Protein AF-A0A356DZC2-F1 (afdb_monomer_lite)

Radius of gyration: 19.06 Å; chains: 1; bounding box: 43×25×68 Å

Sequence (151 aa):
MKSSKRSLLALKLLCDTLAILLSWLLAGYLRFYVIPGGVRASFTLFLQISVLVVAYTLFFISRNGLYVEDLEHSWRKETNKLIFSAFEGFLLLVITLYFGFSAKVSRLAIGLHFILIIIFLVTERTFISAYIRSCCRKGKYNRKILLVGYG

pLDDT: mean 73.13, std 11.23, range [41.78, 86.75]

Structure (mmCIF, N/CA/C/O backbone):
data_AF-A0A356DZC2-F1
#
_entry.id   AF-A0A356DZC2-F1
#
loop_
_atom_site.group_PDB
_atom_site.id
_atom_site.type_symbol
_atom_site.label_atom_id
_atom_site.label_alt_id
_atom_site.label_comp_id
_atom_site.label_asym_id
_atom_site.label_entity_id
_atom_site.label_seq_id
_atom_site.pdbx_PDB_ins_code
_atom_site.Cartn_x
_atom_site.Cartn_y
_atom_site.Cartn_z
_atom_site.occupancy
_atom_site.B_iso_or_equiv
_atom_site.auth_seq_id
_atom_site.auth_comp_id
_atom_site.auth_asym_id
_atom_site.auth_atom_id
_atom_site.pdbx_PDB_model_num
ATOM 1 N N . MET A 1 1 ? -19.065 -12.585 20.234 1.00 45.44 1 MET A N 1
ATOM 2 C CA . MET A 1 1 ? -18.004 -11.545 20.200 1.00 45.44 1 MET A CA 1
ATOM 3 C C . MET A 1 1 ? -16.757 -11.904 19.364 1.00 45.44 1 MET A C 1
ATOM 5 O O . MET A 1 1 ? -16.099 -10.981 18.913 1.00 45.44 1 MET A O 1
ATOM 9 N N . LYS A 1 2 ? -16.428 -13.189 19.098 1.00 41.78 2 LYS A N 1
ATOM 10 C CA . LYS A 1 2 ? -15.278 -13.606 18.244 1.00 41.78 2 LYS A CA 1
ATOM 11 C C . LYS A 1 2 ? -15.455 -13.339 16.732 1.00 41.78 2 LYS A C 1
ATOM 13 O O . LYS A 1 2 ? -14.478 -13.016 16.069 1.00 41.78 2 LYS A O 1
ATOM 18 N N . SER A 1 3 ? -16.679 -13.451 16.201 1.00 52.19 3 SER A N 1
ATOM 19 C CA . SER A 1 3 ? -16.960 -13.272 14.759 1.00 52.19 3 SER A CA 1
ATOM 20 C C . SER A 1 3 ? -16.760 -11.821 14.287 1.00 52.19 3 SER A C 1
ATOM 22 O O . SER A 1 3 ? -16.036 -11.588 13.326 1.00 52.19 3 SER A O 1
ATOM 24 N N . SER A 1 4 ? -17.273 -10.844 15.048 1.00 61.09 4 SER A N 1
ATOM 25 C CA . SER A 1 4 ? -17.163 -9.408 14.723 1.00 61.09 4 SER A CA 1
ATOM 26 C C . SER A 1 4 ? -15.708 -8.915 14.599 1.00 61.09 4 SER A C 1
ATOM 28 O O . SER A 1 4 ? -15.378 -8.099 13.741 1.00 61.09 4 SER A O 1
ATOM 30 N N . LYS A 1 5 ? -14.804 -9.478 15.412 1.00 65.12 5 LYS A N 1
ATOM 31 C CA . LYS A 1 5 ? -13.365 -9.179 15.355 1.00 65.12 5 LYS A CA 1
ATOM 32 C C . LYS A 1 5 ? -12.717 -9.711 14.081 1.00 65.12 5 LYS A C 1
ATOM 34 O O . LYS A 1 5 ? -11.990 -9.002 13.402 1.00 65.12 5 LYS A O 1
ATOM 39 N N . ARG A 1 6 ? -13.029 -10.956 13.705 1.00 67.12 6 ARG A N 1
ATOM 40 C CA . ARG A 1 6 ? -12.503 -11.558 12.470 1.00 67.12 6 ARG A CA 1
ATOM 41 C C . ARG A 1 6 ? -12.975 -10.808 11.227 1.00 67.12 6 ARG A C 1
ATOM 43 O O . ARG A 1 6 ? -12.174 -10.612 10.322 1.00 67.12 6 ARG A O 1
ATOM 50 N N . SER A 1 7 ? -14.224 -10.338 11.202 1.00 70.69 7 SER A N 1
ATOM 51 C CA . SER A 1 7 ? -14.726 -9.526 10.087 1.00 70.69 7 SER A CA 1
ATOM 52 C C . SER A 1 7 ? -14.037 -8.164 9.980 1.00 70.69 7 SER A C 1
ATOM 54 O O . SER A 1 7 ? -13.763 -7.722 8.871 1.00 70.69 7 SER A O 1
ATOM 56 N N . LEU A 1 8 ? -13.709 -7.511 11.102 1.00 70.56 8 LEU A N 1
ATOM 57 C CA . LEU A 1 8 ? -12.960 -6.248 11.085 1.00 70.56 8 LEU A CA 1
ATOM 58 C C . LEU A 1 8 ? -11.518 -6.442 10.614 1.00 70.56 8 LEU A C 1
ATOM 60 O O . LEU A 1 8 ? -11.012 -5.625 9.849 1.00 70.56 8 LEU A O 1
ATOM 64 N N . LEU A 1 9 ? -10.869 -7.526 11.041 1.00 74.88 9 LEU A N 1
ATOM 65 C CA . LEU A 1 9 ? -9.527 -7.878 10.579 1.00 74.88 9 LEU A CA 1
ATOM 66 C C . LEU A 1 9 ? -9.508 -8.196 9.085 1.00 74.88 9 LEU A C 1
ATOM 68 O O . LEU A 1 9 ? -8.647 -7.689 8.374 1.00 74.88 9 LEU A O 1
ATOM 72 N N . ALA A 1 10 ? -10.480 -8.972 8.603 1.00 75.50 10 ALA A N 1
ATOM 73 C CA . ALA A 1 10 ? -10.623 -9.262 7.181 1.00 75.50 10 ALA A CA 1
ATOM 74 C C . ALA A 1 10 ? -10.877 -7.985 6.368 1.00 75.50 10 ALA A C 1
ATOM 76 O O . ALA A 1 10 ? -10.271 -7.811 5.318 1.00 75.50 10 ALA A O 1
ATOM 77 N N . LEU A 1 11 ? -11.713 -7.068 6.870 1.00 77.25 11 LEU A N 1
ATOM 78 C CA . LEU A 1 11 ? -11.956 -5.779 6.220 1.00 77.25 11 LEU A CA 1
ATOM 79 C C . LEU A 1 11 ? -10.678 -4.936 6.140 1.00 77.25 11 LEU A C 1
ATOM 81 O O . LEU A 1 11 ? -10.382 -4.409 5.076 1.00 77.25 11 LEU A O 1
ATOM 85 N N . LYS A 1 12 ? -9.914 -4.836 7.237 1.00 79.56 12 LYS A N 1
ATOM 86 C CA . LYS A 1 12 ? -8.624 -4.128 7.254 1.00 79.56 12 LYS A CA 1
ATOM 87 C C . LYS A 1 12 ? -7.658 -4.726 6.240 1.00 79.56 12 LYS A C 1
ATOM 89 O O . LYS A 1 12 ? -7.118 -4.001 5.427 1.00 79.56 12 LYS A O 1
ATOM 94 N N . LEU A 1 13 ? -7.501 -6.048 6.250 1.00 81.62 13 LEU A N 1
ATOM 95 C CA . LEU A 1 13 ? -6.609 -6.739 5.327 1.00 81.62 13 LEU A CA 1
ATOM 96 C C . LEU A 1 13 ? -7.022 -6.521 3.864 1.00 81.62 13 LEU A C 1
ATOM 98 O O . LEU A 1 13 ? -6.172 -6.241 3.028 1.00 81.62 13 LEU A O 1
ATOM 102 N N . LEU A 1 14 ? -8.319 -6.613 3.552 1.00 82.19 14 LEU A N 1
ATOM 103 C CA . LEU A 1 14 ? -8.831 -6.364 2.204 1.00 82.19 14 LEU A CA 1
ATOM 104 C C . LEU A 1 14 ? -8.587 -4.920 1.763 1.00 82.19 14 LEU A C 1
ATOM 106 O O . LEU A 1 14 ? -8.095 -4.702 0.658 1.00 82.19 14 LEU A O 1
ATOM 110 N N . CYS A 1 15 ? -8.887 -3.941 2.613 1.00 82.50 15 CYS A N 1
ATOM 111 C CA . CYS A 1 15 ? -8.640 -2.544 2.285 1.00 82.50 15 CYS A CA 1
ATOM 112 C C . CYS A 1 15 ? -7.133 -2.265 2.120 1.00 82.50 15 CYS A C 1
ATOM 114 O O . CYS A 1 15 ? -6.767 -1.707 1.086 1.00 82.50 15 CYS A O 1
ATOM 116 N N . ASP A 1 16 ? -6.275 -2.786 3.010 1.00 83.50 16 ASP A N 1
ATOM 117 C CA . ASP A 1 16 ? -4.816 -2.656 2.907 1.00 83.50 16 ASP A CA 1
ATOM 118 C C . ASP A 1 16 ? -4.332 -3.248 1.565 1.00 83.50 16 ASP A C 1
ATOM 120 O O . ASP A 1 16 ? -3.580 -2.611 0.825 1.00 83.50 16 ASP A O 1
ATOM 124 N N . THR A 1 17 ? -4.802 -4.452 1.190 1.00 83.44 17 THR A N 1
ATOM 125 C CA . THR A 1 17 ? -4.430 -5.090 -0.091 1.00 83.44 17 THR A CA 1
ATOM 126 C C . THR A 1 17 ? -4.825 -4.241 -1.298 1.00 83.44 17 THR A C 1
ATOM 128 O O . THR A 1 17 ? -4.037 -4.093 -2.236 1.00 83.44 17 THR A O 1
ATOM 131 N N . LEU A 1 18 ? -6.027 -3.659 -1.273 1.00 85.56 18 LEU A N 1
ATOM 132 C CA . LEU A 1 18 ? -6.538 -2.815 -2.346 1.00 85.56 18 LEU A CA 1
ATOM 133 C C . LEU A 1 18 ? -5.752 -1.508 -2.433 1.00 85.56 18 LEU A C 1
ATOM 135 O O . LEU A 1 18 ? -5.396 -1.099 -3.534 1.00 85.56 18 LEU A O 1
ATOM 139 N N . ALA A 1 19 ? -5.432 -0.885 -1.299 1.00 84.44 19 ALA A N 1
ATOM 140 C CA . ALA A 1 19 ? -4.619 0.324 -1.231 1.00 84.44 19 ALA A CA 1
ATOM 141 C C . ALA A 1 19 ? -3.215 0.102 -1.810 1.00 84.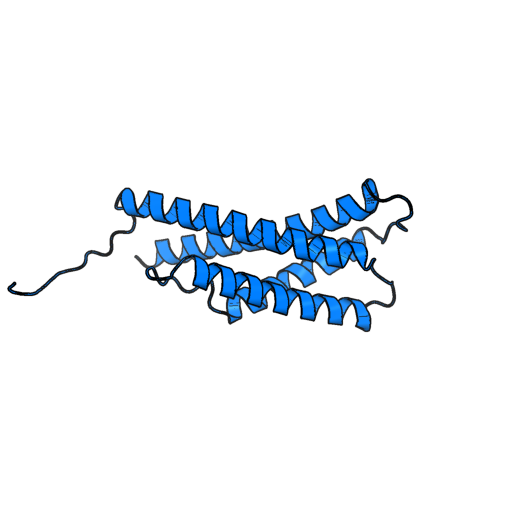44 19 ALA A C 1
ATOM 143 O O . ALA A 1 19 ? -2.732 0.917 -2.601 1.00 84.44 19 ALA A O 1
ATOM 144 N N . ILE A 1 20 ? -2.578 -1.026 -1.478 1.00 84.69 20 ILE A N 1
ATOM 145 C CA . ILE A 1 20 ? -1.262 -1.394 -2.012 1.00 84.69 20 ILE A CA 1
ATOM 146 C C . ILE A 1 20 ? -1.330 -1.613 -3.531 1.00 84.69 20 ILE A C 1
ATOM 148 O O . ILE A 1 20 ? -0.517 -1.052 -4.272 1.00 84.69 20 ILE A O 1
ATOM 152 N N . LEU A 1 21 ? -2.310 -2.394 -4.003 1.00 84.38 21 LEU A N 1
ATOM 153 C CA . LEU A 1 21 ? -2.500 -2.666 -5.430 1.00 84.38 21 LEU A CA 1
ATOM 154 C C . LEU A 1 21 ? -2.781 -1.387 -6.219 1.00 84.38 21 LEU A C 1
ATOM 156 O O . LEU A 1 21 ? -2.147 -1.153 -7.247 1.00 84.38 21 LEU A O 1
ATOM 160 N N . LEU A 1 22 ? -3.692 -0.545 -5.726 1.00 84.00 22 LEU A N 1
ATOM 161 C CA . LEU A 1 22 ? -4.025 0.737 -6.342 1.00 84.00 22 LEU A CA 1
ATOM 162 C C . LEU A 1 22 ? -2.804 1.648 -6.392 1.00 84.00 22 LEU A C 1
ATOM 164 O O . LEU A 1 22 ? -2.519 2.201 -7.448 1.00 84.00 22 LEU A O 1
ATOM 168 N N . SER A 1 23 ? -2.041 1.756 -5.303 1.00 84.12 23 SER A N 1
ATOM 169 C CA . SER A 1 23 ? -0.809 2.548 -5.275 1.00 84.12 23 SER A CA 1
ATOM 170 C C . SER A 1 23 ? 0.196 2.089 -6.337 1.00 84.12 23 SER A C 1
ATOM 172 O O . SER A 1 23 ? 0.753 2.914 -7.064 1.00 84.12 23 SER A O 1
ATOM 174 N N . TRP A 1 24 ? 0.420 0.777 -6.464 1.00 82.62 24 TRP A N 1
ATOM 175 C CA . TRP A 1 24 ? 1.334 0.227 -7.466 1.00 82.62 24 TRP A CA 1
ATOM 176 C C . TRP A 1 24 ? 0.830 0.484 -8.889 1.00 82.62 24 TRP A C 1
ATOM 178 O O . TRP A 1 24 ? 1.548 1.065 -9.702 1.00 82.62 24 TRP A O 1
ATOM 188 N N . LEU A 1 25 ? -0.425 0.134 -9.186 1.00 81.69 25 LEU A N 1
ATOM 189 C CA . LEU A 1 25 ? -1.033 0.342 -10.504 1.00 81.69 25 LEU A CA 1
ATOM 190 C C . LEU A 1 25 ? -1.031 1.815 -10.919 1.00 81.69 25 LEU A C 1
ATOM 192 O O . LEU A 1 25 ? -0.709 2.132 -12.064 1.00 81.69 25 LEU A O 1
ATOM 196 N N . LEU A 1 26 ? -1.322 2.717 -9.985 1.00 81.94 26 LEU A N 1
ATOM 197 C CA . LEU A 1 26 ? -1.378 4.153 -10.229 1.00 81.94 26 LEU A CA 1
ATOM 198 C C . LEU A 1 26 ? 0.026 4.744 -10.429 1.00 81.94 26 LEU A C 1
ATOM 200 O O . LEU A 1 26 ? 0.209 5.574 -11.318 1.00 81.94 26 LEU A O 1
ATOM 204 N N . ALA A 1 27 ? 1.043 4.253 -9.709 1.00 81.19 27 ALA A N 1
ATOM 205 C CA . ALA A 1 27 ? 2.444 4.600 -9.965 1.00 81.19 27 ALA A CA 1
ATOM 206 C C . ALA A 1 27 ? 2.896 4.168 -11.372 1.00 81.19 27 ALA A C 1
ATOM 208 O O . ALA A 1 27 ? 3.567 4.928 -12.077 1.00 81.19 27 ALA A O 1
ATOM 209 N N . GLY A 1 28 ? 2.492 2.967 -11.800 1.00 74.19 28 GLY A N 1
ATOM 210 C CA . GLY A 1 28 ? 2.710 2.478 -13.160 1.00 74.19 28 GLY A CA 1
ATOM 211 C C . GLY A 1 28 ? 2.011 3.350 -14.201 1.00 74.19 28 GLY A C 1
ATOM 212 O O . GLY A 1 28 ? 2.644 3.792 -15.157 1.00 74.19 28 GLY A O 1
ATOM 213 N N . TYR A 1 29 ? 0.733 3.662 -13.989 1.00 76.25 29 TYR A N 1
ATOM 214 C CA . TYR A 1 29 ? -0.048 4.506 -14.891 1.00 76.25 29 TYR A CA 1
ATOM 215 C C . TYR A 1 29 ? 0.559 5.907 -15.049 1.00 76.25 29 TYR A C 1
ATOM 217 O O . TYR A 1 29 ? 0.792 6.344 -16.176 1.00 76.25 29 TYR A O 1
ATOM 225 N N . LEU A 1 30 ? 0.916 6.582 -13.947 1.00 74.31 30 LEU A N 1
ATOM 226 C CA . LEU A 1 30 ? 1.600 7.881 -14.001 1.00 74.31 30 LEU A CA 1
ATOM 227 C C . LEU A 1 30 ? 2.911 7.789 -14.792 1.00 74.31 30 LEU A C 1
ATOM 229 O O . LEU A 1 30 ? 3.207 8.645 -15.624 1.00 74.31 30 LEU A O 1
ATOM 233 N N . ARG A 1 31 ? 3.693 6.729 -14.581 1.00 70.50 31 ARG A N 1
ATOM 234 C CA . ARG A 1 31 ? 4.961 6.535 -15.287 1.00 70.50 31 ARG A CA 1
ATOM 235 C C . ARG A 1 31 ? 4.773 6.323 -16.791 1.00 70.50 31 ARG A C 1
ATOM 237 O O . ARG A 1 31 ? 5.542 6.889 -17.558 1.00 70.50 31 ARG A O 1
ATOM 244 N N . PHE A 1 32 ? 3.823 5.483 -17.201 1.00 67.69 32 PHE A N 1
ATOM 245 C CA . PHE A 1 32 ? 3.661 5.081 -18.603 1.00 67.69 32 PHE A CA 1
ATOM 246 C C . PHE A 1 32 ? 2.814 6.047 -19.431 1.00 67.69 32 PHE A C 1
ATOM 248 O O . PHE A 1 32 ? 2.992 6.095 -20.646 1.00 67.69 32 PHE A O 1
ATOM 255 N N . TYR A 1 33 ? 1.906 6.790 -18.796 1.00 67.06 33 TYR A N 1
ATOM 256 C CA . TYR A 1 33 ? 0.938 7.640 -19.491 1.00 67.06 33 TYR A CA 1
ATOM 257 C C . TYR A 1 33 ? 1.221 9.139 -19.339 1.00 67.06 33 TYR A C 1
ATOM 259 O O . TYR A 1 33 ? 0.881 9.909 -20.230 1.00 67.06 33 TYR A O 1
ATOM 267 N N . VAL A 1 34 ? 1.854 9.564 -18.237 1.00 65.25 34 VAL A N 1
ATOM 268 C CA . VAL A 1 34 ? 2.099 10.992 -17.951 1.00 65.25 34 VAL A CA 1
ATOM 269 C C . VAL A 1 34 ? 3.545 11.400 -18.246 1.00 65.25 34 VAL A C 1
ATOM 271 O O . VAL A 1 34 ? 3.785 12.537 -18.641 1.00 65.25 34 VAL A O 1
ATOM 274 N N . ILE A 1 35 ? 4.520 10.495 -18.092 1.00 60.44 35 ILE A N 1
ATOM 275 C CA . ILE A 1 35 ? 5.939 10.816 -18.309 1.00 60.44 35 ILE A CA 1
ATOM 276 C C . ILE A 1 35 ? 6.389 10.337 -19.704 1.00 60.44 35 ILE A C 1
ATOM 278 O O . ILE A 1 35 ? 6.515 9.127 -19.920 1.00 60.44 35 ILE A O 1
ATOM 282 N N . PRO A 1 36 ? 6.689 11.247 -20.653 1.00 48.28 36 PRO A N 1
ATOM 283 C CA . PRO A 1 36 ? 7.208 10.867 -21.964 1.00 48.28 36 PRO A CA 1
ATOM 284 C C . PRO A 1 36 ? 8.607 10.236 -21.840 1.00 48.28 36 PRO A C 1
ATOM 286 O O . PRO A 1 36 ? 9.442 10.689 -21.059 1.00 48.28 36 PRO A O 1
ATOM 289 N N . GLY A 1 37 ? 8.866 9.165 -22.601 1.00 56.62 37 GLY A N 1
ATOM 290 C CA . GLY A 1 37 ? 10.165 8.466 -22.637 1.00 56.62 37 GLY A CA 1
ATOM 291 C C . GLY A 1 37 ? 10.254 7.169 -21.818 1.00 56.62 37 GLY A C 1
ATOM 292 O O . GLY A 1 37 ? 11.328 6.578 -21.702 1.00 56.62 37 GLY A O 1
ATOM 293 N N . GLY A 1 38 ? 9.148 6.690 -21.242 1.00 52.19 38 GLY A N 1
ATOM 294 C CA . GLY A 1 38 ? 9.100 5.366 -20.622 1.00 52.19 38 GLY A CA 1
ATOM 295 C C . GLY A 1 38 ? 9.064 4.253 -21.671 1.00 52.19 38 GLY A C 1
ATOM 296 O O . GLY A 1 38 ? 8.052 4.081 -22.345 1.00 52.19 38 GLY A O 1
ATOM 297 N N . VAL A 1 39 ? 10.129 3.450 -21.777 1.00 55.94 39 VAL A N 1
ATOM 298 C CA . VAL A 1 39 ? 10.040 2.137 -22.438 1.00 55.94 39 VAL A CA 1
ATOM 299 C C . VAL A 1 39 ? 8.909 1.377 -21.752 1.00 55.94 39 VAL A C 1
ATOM 301 O O . VAL A 1 39 ? 8.948 1.218 -20.530 1.00 55.94 39 VAL A O 1
ATOM 304 N N . ARG A 1 40 ? 7.887 0.961 -22.510 1.00 55.88 40 ARG A N 1
ATOM 305 C CA . ARG A 1 40 ? 6.781 0.152 -21.984 1.00 55.88 40 ARG A CA 1
ATOM 306 C C . ARG A 1 40 ? 7.388 -1.139 -21.441 1.00 55.88 40 ARG A C 1
ATOM 308 O O . ARG A 1 40 ? 7.709 -2.040 -22.211 1.00 55.88 40 ARG A O 1
ATOM 315 N N . ALA A 1 41 ? 7.600 -1.217 -20.128 1.00 58.00 41 ALA A N 1
ATOM 316 C CA . ALA A 1 41 ? 7.883 -2.497 -19.501 1.00 58.00 41 ALA A CA 1
ATOM 317 C C . ALA A 1 41 ? 6.705 -3.416 -19.838 1.00 58.00 41 ALA A C 1
ATOM 319 O O . ALA A 1 41 ? 5.567 -2.939 -19.911 1.00 58.00 41 ALA A O 1
ATOM 320 N N . SER A 1 42 ? 6.962 -4.701 -20.093 1.00 67.88 42 SER A N 1
ATOM 321 C CA . SER A 1 42 ? 5.865 -5.607 -20.424 1.00 67.88 42 SER A CA 1
ATOM 322 C C . SER A 1 42 ? 4.840 -5.554 -19.288 1.00 67.88 42 SER A C 1
ATOM 324 O O . SER A 1 42 ? 5.186 -5.650 -18.108 1.00 67.88 42 SER A O 1
ATOM 326 N N . PHE A 1 43 ? 3.576 -5.332 -19.641 1.00 68.94 43 PHE A N 1
ATOM 327 C CA . PHE A 1 43 ? 2.482 -5.248 -18.673 1.00 68.94 43 PHE A CA 1
ATOM 328 C C . PHE A 1 43 ? 2.450 -6.488 -17.759 1.00 68.94 43 PHE A C 1
ATOM 330 O O . PHE A 1 43 ? 2.171 -6.394 -16.566 1.00 68.94 43 PHE A O 1
ATOM 337 N N . THR A 1 44 ? 2.862 -7.637 -18.301 1.00 71.75 44 THR A N 1
ATOM 338 C CA . THR A 1 44 ? 3.030 -8.905 -17.590 1.00 71.75 44 THR A CA 1
ATOM 339 C C . THR A 1 44 ? 4.057 -8.835 -16.458 1.00 71.75 44 THR A C 1
ATOM 341 O O . THR A 1 44 ? 3.764 -9.298 -15.358 1.00 71.75 44 THR A O 1
ATOM 344 N N . LEU A 1 45 ? 5.231 -8.224 -16.676 1.00 73.25 45 LEU A N 1
ATOM 345 C CA . LEU A 1 45 ? 6.226 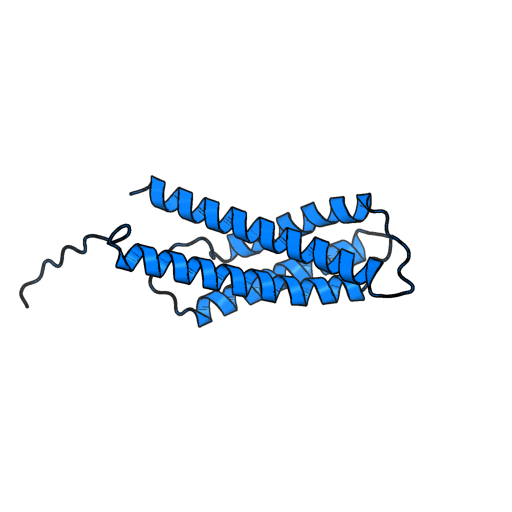-8.035 -15.609 1.00 73.25 45 LEU A CA 1
ATOM 346 C C . LEU A 1 45 ? 5.670 -7.147 -14.494 1.00 73.25 45 LEU A C 1
ATOM 348 O O . LEU A 1 45 ? 5.881 -7.415 -13.314 1.00 73.25 45 LEU A O 1
ATOM 352 N N . PHE A 1 46 ? 4.912 -6.114 -14.856 1.00 74.62 46 PHE A N 1
ATOM 353 C CA . PHE A 1 46 ? 4.317 -5.203 -13.885 1.00 74.62 46 PHE A CA 1
ATOM 354 C C . PHE A 1 46 ? 3.268 -5.889 -12.993 1.00 74.62 46 PHE A C 1
ATOM 356 O O . PHE A 1 46 ? 3.233 -5.655 -11.782 1.00 74.62 46 PHE A O 1
ATOM 363 N N . LEU A 1 47 ? 2.460 -6.776 -13.581 1.00 77.81 47 LEU A N 1
ATOM 364 C CA . LEU A 1 47 ? 1.505 -7.626 -12.868 1.00 77.81 47 LEU A CA 1
ATOM 365 C C . LEU A 1 47 ? 2.201 -8.633 -11.949 1.00 77.81 47 LEU A C 1
ATOM 367 O O . LEU A 1 47 ? 1.804 -8.764 -10.793 1.00 77.81 47 LEU A O 1
ATOM 371 N N . GLN A 1 48 ? 3.264 -9.296 -12.409 1.00 81.62 48 GLN A N 1
ATOM 372 C CA . GLN A 1 48 ? 4.039 -10.218 -11.567 1.00 81.62 48 GLN A CA 1
ATOM 373 C C . GLN A 1 48 ? 4.635 -9.500 -10.350 1.00 81.62 48 GLN A C 1
ATOM 375 O O . GLN A 1 48 ? 4.540 -9.996 -9.228 1.00 81.62 48 GLN A O 1
ATOM 380 N N . ILE A 1 49 ? 5.181 -8.297 -10.552 1.00 80.25 49 ILE A N 1
ATOM 381 C CA . ILE A 1 49 ? 5.734 -7.489 -9.461 1.00 80.25 49 ILE A CA 1
ATOM 382 C C . ILE A 1 49 ? 4.633 -7.045 -8.487 1.00 80.25 49 ILE A C 1
ATOM 384 O O . ILE A 1 49 ? 4.891 -7.015 -7.288 1.00 80.25 49 ILE A O 1
ATOM 388 N N . SER A 1 50 ? 3.402 -6.776 -8.944 1.00 82.12 50 SER A N 1
ATOM 389 C CA . SER A 1 50 ? 2.302 -6.382 -8.044 1.00 82.12 50 SER A CA 1
ATOM 390 C C . SER A 1 50 ? 2.000 -7.424 -6.962 1.00 82.12 50 SER A C 1
ATOM 392 O O . SER A 1 50 ? 1.759 -7.059 -5.813 1.00 82.12 50 SER A O 1
ATOM 394 N N . VAL A 1 51 ? 2.095 -8.718 -7.294 1.00 85.31 51 VAL A N 1
ATOM 395 C CA . VAL A 1 51 ? 1.902 -9.807 -6.323 1.00 85.31 51 VAL A CA 1
ATOM 396 C C . VAL A 1 51 ? 2.992 -9.756 -5.255 1.00 85.31 51 VAL A C 1
ATOM 398 O O . VAL A 1 51 ? 2.715 -9.898 -4.064 1.00 85.31 51 VAL A O 1
ATOM 401 N N . LEU A 1 52 ? 4.227 -9.494 -5.680 1.00 84.50 52 LEU A N 1
ATOM 402 C CA . LEU A 1 52 ? 5.387 -9.387 -4.804 1.00 84.50 52 LEU A CA 1
ATOM 403 C C . LEU A 1 52 ? 5.286 -8.169 -3.873 1.00 84.50 52 LEU A C 1
ATOM 405 O O . LEU A 1 52 ? 5.552 -8.286 -2.679 1.00 84.50 52 LEU A O 1
ATOM 409 N N . VAL A 1 53 ? 4.845 -7.024 -4.413 1.00 83.31 53 VAL A N 1
ATOM 410 C CA . VAL A 1 53 ? 4.602 -5.785 -3.656 1.00 83.31 53 VAL A CA 1
ATOM 411 C C . VAL A 1 53 ? 3.631 -6.062 -2.520 1.00 83.31 53 VAL A C 1
ATOM 413 O O . VAL A 1 53 ? 3.975 -5.851 -1.361 1.00 83.31 53 VAL A O 1
ATOM 416 N N . VAL A 1 54 ? 2.455 -6.600 -2.856 1.00 84.06 54 VAL A N 1
ATOM 417 C CA . VAL A 1 54 ? 1.393 -6.907 -1.894 1.00 84.06 54 VAL A CA 1
ATOM 418 C C . VAL A 1 54 ? 1.893 -7.862 -0.819 1.00 84.06 54 VAL A C 1
ATOM 420 O O . VAL A 1 54 ? 1.714 -7.582 0.368 1.00 84.06 54 VAL A O 1
ATOM 423 N N . ALA A 1 55 ? 2.559 -8.949 -1.217 1.00 84.75 55 ALA A N 1
ATOM 424 C CA . ALA A 1 55 ? 3.076 -9.946 -0.289 1.00 84.75 55 ALA A CA 1
ATOM 425 C C . ALA A 1 55 ? 4.059 -9.339 0.723 1.00 84.75 55 ALA A C 1
ATOM 427 O O . ALA A 1 55 ? 3.913 -9.558 1.925 1.00 84.75 55 ALA A O 1
ATOM 428 N N . TYR A 1 56 ? 5.026 -8.539 0.266 1.00 84.38 56 TYR A N 1
ATOM 429 C CA . TYR A 1 56 ? 6.019 -7.927 1.150 1.00 84.38 56 TYR A CA 1
ATOM 430 C C . TYR A 1 56 ? 5.406 -6.899 2.090 1.00 84.38 56 TYR A C 1
ATOM 432 O O . TYR A 1 56 ? 5.647 -6.949 3.296 1.00 84.38 56 TYR A O 1
ATOM 440 N N . THR A 1 57 ? 4.576 -5.995 1.578 1.00 79.88 57 THR A N 1
ATOM 441 C CA . THR A 1 57 ? 3.956 -4.973 2.425 1.00 79.88 57 THR A CA 1
ATOM 442 C C . THR A 1 57 ? 3.009 -5.591 3.450 1.00 79.88 57 THR A C 1
ATOM 444 O O . THR A 1 57 ? 3.065 -5.216 4.618 1.00 79.88 57 THR A O 1
ATOM 447 N N . LEU A 1 58 ? 2.215 -6.603 3.075 1.00 82.31 58 LEU A N 1
ATOM 448 C CA . LEU A 1 58 ? 1.357 -7.313 4.029 1.00 82.31 58 LEU A CA 1
ATOM 449 C C . LEU A 1 58 ? 2.162 -8.078 5.071 1.00 82.31 58 LEU A C 1
ATOM 451 O O . LEU A 1 58 ? 1.784 -8.090 6.242 1.00 82.31 58 LEU A O 1
ATOM 455 N N . PHE A 1 59 ? 3.277 -8.692 4.671 1.00 83.81 59 PHE A N 1
ATOM 456 C CA . PHE A 1 59 ? 4.149 -9.402 5.596 1.00 83.81 59 PHE A CA 1
ATOM 457 C C . PHE A 1 59 ? 4.667 -8.473 6.703 1.00 83.81 59 PHE A C 1
ATOM 459 O O . PHE A 1 59 ? 4.542 -8.803 7.883 1.00 83.81 59 PHE A O 1
ATOM 466 N N . PHE A 1 60 ? 5.168 -7.283 6.354 1.00 82.12 60 PHE A N 1
ATOM 467 C CA . PHE A 1 60 ? 5.656 -6.319 7.347 1.00 82.12 60 PHE A CA 1
ATOM 468 C C . PHE A 1 60 ? 4.534 -5.679 8.171 1.00 82.12 60 PHE A C 1
ATOM 470 O O . PHE A 1 60 ? 4.677 -5.550 9.388 1.00 82.12 60 PHE A O 1
ATOM 477 N N . ILE A 1 61 ? 3.390 -5.349 7.561 1.00 79.62 61 ILE A N 1
ATOM 478 C CA . ILE A 1 61 ? 2.219 -4.833 8.295 1.00 79.62 61 ILE A CA 1
ATOM 479 C C . ILE A 1 61 ? 1.732 -5.869 9.320 1.00 79.62 61 ILE A C 1
ATOM 481 O O . ILE A 1 61 ? 1.455 -5.528 10.475 1.00 79.62 61 ILE A O 1
ATOM 485 N N . SER A 1 62 ? 1.683 -7.145 8.926 1.00 79.75 62 SER A N 1
ATOM 486 C CA . SER A 1 62 ? 1.307 -8.241 9.817 1.00 79.75 62 SER A CA 1
ATOM 487 C C . SER A 1 62 ? 2.323 -8.447 10.933 1.00 79.75 62 SER A C 1
ATOM 489 O O . SER A 1 62 ? 1.939 -8.597 12.093 1.00 79.75 62 SER A O 1
ATOM 491 N N . ARG A 1 63 ? 3.619 -8.423 10.607 1.00 79.25 63 ARG A N 1
ATOM 492 C CA . ARG A 1 63 ? 4.705 -8.601 11.576 1.00 79.25 63 ARG A CA 1
ATOM 493 C C . ARG A 1 63 ? 4.725 -7.503 12.637 1.00 79.25 63 ARG A C 1
ATOM 495 O O . ARG A 1 63 ? 4.920 -7.802 13.810 1.00 79.25 63 ARG A O 1
ATOM 502 N N . ASN A 1 64 ? 4.470 -6.256 12.249 1.00 77.19 64 ASN A N 1
ATOM 503 C CA . ASN A 1 64 ? 4.510 -5.109 13.159 1.00 77.19 64 ASN A CA 1
ATOM 504 C C . ASN A 1 64 ? 3.235 -4.955 14.009 1.00 77.19 64 ASN A C 1
ATOM 506 O O . ASN A 1 64 ? 3.071 -3.967 14.731 1.00 77.19 64 ASN A O 1
ATOM 510 N N . GLY A 1 65 ? 2.340 -5.950 13.969 1.00 68.12 65 GLY A N 1
ATOM 511 C CA . GLY A 1 65 ? 1.196 -6.041 14.871 1.00 68.12 65 GLY A CA 1
ATOM 512 C C . GLY A 1 65 ? 0.112 -5.003 14.593 1.00 68.12 65 GLY A C 1
ATOM 513 O O . GLY A 1 65 ? -0.696 -4.721 15.474 1.00 68.12 65 GLY A O 1
ATOM 514 N N . LEU A 1 66 ? 0.046 -4.444 13.377 1.00 69.06 66 LEU A N 1
ATOM 515 C CA . LEU A 1 66 ? -1.003 -3.486 12.999 1.00 69.06 66 LEU A CA 1
ATOM 516 C C . LEU A 1 66 ? -2.400 -4.118 12.898 1.00 69.06 66 LEU A C 1
ATOM 518 O O . LEU A 1 66 ? -3.399 -3.402 12.792 1.00 69.06 66 LEU A O 1
ATOM 522 N N . TYR A 1 67 ? -2.488 -5.444 12.966 1.00 62.78 67 TYR A N 1
ATOM 523 C CA . TYR A 1 67 ? -3.744 -6.182 13.070 1.00 62.78 67 TYR A CA 1
ATOM 524 C C . TYR A 1 67 ? -4.160 -6.472 14.522 1.00 62.78 67 TYR A C 1
ATOM 526 O O . TYR A 1 67 ? -5.179 -7.119 14.741 1.00 62.78 67 TYR A O 1
ATOM 534 N N . VAL A 1 68 ? -3.430 -5.987 15.533 1.00 63.91 68 VAL A N 1
ATOM 535 C CA . VAL A 1 68 ? -3.841 -6.134 16.938 1.00 63.91 68 VAL A CA 1
ATOM 536 C C . VAL A 1 68 ? -4.852 -5.038 17.297 1.00 63.91 68 VAL A C 1
ATOM 538 O O . VAL A 1 68 ? -4.592 -3.846 17.148 1.00 63.91 68 VAL A O 1
ATOM 541 N N . GLU A 1 69 ? -6.048 -5.447 17.731 1.00 55.59 69 GLU A N 1
ATOM 542 C CA . GLU A 1 69 ? -7.139 -4.554 18.146 1.00 55.59 69 GLU A CA 1
ATOM 543 C C . GLU A 1 69 ? -6.939 -4.036 19.581 1.00 55.59 69 GLU A C 1
ATOM 545 O O . GLU A 1 69 ? -7.692 -4.404 20.487 1.00 55.59 69 GLU A O 1
ATOM 550 N N . ASP A 1 70 ? -5.961 -3.159 19.791 1.00 53.19 70 ASP A N 1
ATOM 551 C CA . ASP A 1 70 ? -5.904 -2.357 21.014 1.00 53.19 70 ASP A CA 1
ATOM 552 C C . ASP A 1 70 ? -6.652 -1.039 20.789 1.00 53.19 70 ASP A C 1
ATOM 554 O O . ASP A 1 70 ? -6.242 -0.176 20.015 1.00 53.19 70 ASP A O 1
ATOM 558 N N . LEU A 1 71 ? -7.802 -0.898 21.455 1.00 54.25 71 LEU A N 1
ATOM 559 C CA . LEU A 1 71 ? -8.670 0.288 21.386 1.00 54.25 71 LEU A CA 1
ATOM 560 C C . LEU A 1 71 ? -8.006 1.556 21.961 1.00 54.25 71 LEU A C 1
ATOM 562 O O . LEU A 1 71 ? -8.486 2.659 21.710 1.00 54.25 71 LEU A O 1
ATOM 566 N N . GLU A 1 72 ? -6.894 1.408 22.685 1.00 51.31 72 GLU A N 1
ATOM 567 C CA . GLU A 1 72 ? -6.159 2.479 23.369 1.00 51.31 72 GLU A CA 1
ATOM 568 C C . GLU A 1 72 ? -4.831 2.815 22.678 1.00 51.31 72 GLU A C 1
ATOM 570 O O . GLU A 1 72 ? -3.765 2.909 23.294 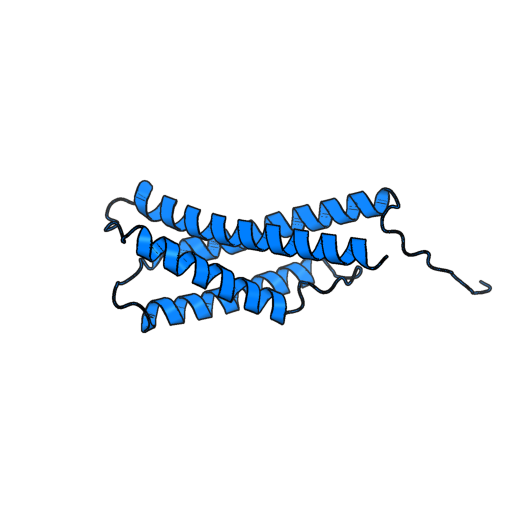1.00 51.31 72 GLU A O 1
ATOM 575 N N . HIS A 1 73 ? -4.860 2.999 21.361 1.00 56.31 73 HIS A N 1
ATOM 576 C CA . HIS A 1 73 ? -3.703 3.519 20.644 1.00 56.31 73 HIS A CA 1
ATOM 577 C C . HIS A 1 73 ? -3.907 4.963 20.196 1.00 56.31 73 HIS A C 1
ATOM 579 O O . HIS A 1 73 ? -4.887 5.334 19.551 1.00 56.31 73 HIS A O 1
ATOM 585 N N . SER A 1 74 ? -2.933 5.802 20.561 1.00 63.59 74 SER A N 1
ATOM 586 C CA . SER A 1 74 ? -2.792 7.143 20.009 1.00 63.59 74 SER A CA 1
ATOM 587 C C . SER A 1 74 ? -2.624 7.023 18.496 1.00 63.59 74 SER A C 1
ATOM 589 O O . SER A 1 74 ? -1.691 6.364 18.031 1.00 63.59 74 SER A O 1
ATOM 591 N N . TRP A 1 75 ? -3.511 7.680 17.742 1.00 65.44 75 TRP A N 1
ATOM 592 C CA . TRP A 1 75 ? -3.534 7.683 16.272 1.00 65.44 75 TRP A CA 1
ATOM 593 C C . TRP A 1 75 ? -2.143 7.942 15.673 1.00 65.44 75 TRP A C 1
ATOM 595 O O . TRP A 1 75 ? -1.727 7.288 14.726 1.00 65.44 75 TRP A O 1
ATOM 605 N N . ARG A 1 76 ? -1.355 8.818 16.309 1.00 69.12 76 ARG A N 1
ATOM 606 C CA . ARG A 1 76 ? 0.013 9.146 15.886 1.00 69.12 76 ARG A CA 1
ATOM 607 C C . ARG A 1 76 ? 0.988 7.969 16.014 1.00 69.12 76 ARG A C 1
ATOM 609 O O . ARG A 1 76 ? 1.844 7.786 15.154 1.00 69.12 76 ARG A O 1
ATOM 616 N N . LYS A 1 77 ? 0.867 7.162 17.073 1.00 75.31 77 LYS A N 1
ATOM 617 C CA . LYS A 1 77 ? 1.723 5.986 17.305 1.00 75.31 77 LYS A CA 1
ATOM 618 C C . LYS A 1 77 ? 1.409 4.876 16.304 1.00 75.31 77 LYS A C 1
ATOM 620 O O . LYS A 1 77 ? 2.322 4.198 15.844 1.00 75.31 77 LYS A O 1
ATOM 625 N N . GLU A 1 78 ? 0.136 4.722 15.950 1.00 75.75 78 GLU A N 1
ATOM 626 C CA . GLU A 1 78 ? -0.305 3.775 14.928 1.00 75.75 78 GLU A CA 1
ATOM 627 C C . GLU A 1 78 ? 0.183 4.182 13.533 1.00 75.75 78 GLU A C 1
ATOM 629 O O . GLU A 1 78 ? 0.806 3.372 12.850 1.00 75.75 78 GLU A O 1
ATOM 634 N N . THR A 1 79 ? 0.010 5.451 13.152 1.00 76.00 79 THR A N 1
ATOM 635 C CA . THR A 1 79 ? 0.497 5.975 11.869 1.00 76.00 79 THR A CA 1
ATOM 636 C C . THR A 1 79 ? 2.017 5.857 11.739 1.00 76.00 79 THR A C 1
ATOM 638 O O . THR A 1 79 ? 2.506 5.436 10.695 1.00 76.00 79 THR A O 1
ATOM 641 N N . ASN A 1 80 ? 2.783 6.134 12.800 1.00 79.75 80 ASN A N 1
ATOM 642 C CA . ASN A 1 80 ? 4.240 5.962 12.768 1.00 79.75 80 ASN A CA 1
ATOM 643 C C . ASN A 1 80 ? 4.653 4.496 12.569 1.00 79.75 80 ASN A C 1
ATOM 645 O O . ASN A 1 80 ? 5.545 4.220 11.770 1.00 79.75 80 ASN A O 1
ATOM 649 N N . LYS A 1 81 ? 3.996 3.551 13.256 1.00 82.06 81 LYS A N 1
ATOM 650 C CA . LYS A 1 81 ? 4.237 2.114 13.040 1.00 82.06 81 LYS A CA 1
ATOM 651 C C . LYS A 1 81 ? 3.883 1.699 11.614 1.00 82.06 81 LYS A C 1
ATOM 653 O O . LYS A 1 81 ? 4.607 0.905 11.017 1.00 82.06 81 LYS A O 1
ATOM 658 N N . LEU A 1 82 ? 2.799 2.242 11.062 1.00 83.06 82 LEU A N 1
ATOM 659 C CA . LEU A 1 82 ? 2.377 1.978 9.690 1.00 83.06 82 LEU A CA 1
ATOM 660 C C . LEU A 1 82 ? 3.427 2.454 8.685 1.00 83.06 82 LEU A C 1
ATOM 662 O O . LEU A 1 82 ? 3.850 1.676 7.837 1.00 83.06 82 LEU A O 1
ATOM 666 N N . ILE A 1 83 ? 3.886 3.701 8.822 1.00 81.81 83 ILE A N 1
ATOM 667 C CA . ILE A 1 83 ? 4.907 4.285 7.945 1.00 81.81 83 ILE A CA 1
ATOM 668 C C . ILE A 1 83 ? 6.201 3.474 8.026 1.00 81.81 83 ILE A C 1
ATOM 670 O O . ILE A 1 83 ? 6.786 3.166 6.993 1.00 81.81 83 ILE A O 1
ATOM 674 N N . PHE A 1 84 ? 6.619 3.075 9.231 1.00 84.31 84 PHE A N 1
ATOM 675 C CA . PHE A 1 84 ? 7.816 2.254 9.412 1.00 84.31 84 PHE A CA 1
ATOM 676 C C . PHE A 1 84 ? 7.678 0.883 8.732 1.00 84.31 84 PHE A C 1
ATOM 678 O O . PHE A 1 84 ? 8.558 0.479 7.982 1.00 84.31 84 PHE A O 1
ATOM 685 N N . SER A 1 85 ? 6.531 0.218 8.898 1.00 84.69 85 SER A N 1
ATOM 686 C CA . SER A 1 85 ? 6.242 -1.074 8.248 1.00 84.69 85 SER A CA 1
ATOM 687 C C . SER A 1 85 ? 6.224 -0.963 6.722 1.00 84.69 85 SER A C 1
ATOM 689 O O . SER A 1 85 ? 6.769 -1.812 6.019 1.00 84.69 85 SER A O 1
ATOM 691 N N . ALA A 1 86 ? 5.603 0.098 6.198 1.00 83.75 86 ALA A N 1
ATOM 692 C CA . ALA A 1 86 ? 5.566 0.373 4.768 1.00 83.75 86 ALA A CA 1
ATOM 693 C C . ALA A 1 86 ? 6.969 0.668 4.219 1.00 83.75 86 ALA A C 1
ATOM 695 O O . ALA A 1 86 ? 7.299 0.232 3.120 1.00 83.75 86 ALA A O 1
ATOM 696 N N . PHE A 1 87 ? 7.812 1.356 4.994 1.00 84.94 87 PHE A N 1
ATOM 697 C CA . PHE A 1 87 ? 9.201 1.626 4.638 1.00 84.94 87 PHE A CA 1
ATOM 698 C C . PHE A 1 87 ? 10.056 0.353 4.602 1.00 84.94 87 PHE A C 1
ATOM 700 O O . PHE A 1 87 ? 10.808 0.164 3.650 1.00 84.94 87 PHE A O 1
ATOM 707 N N . GLU A 1 88 ? 9.905 -0.554 5.571 1.00 85.75 88 GLU A N 1
ATOM 708 C CA . GLU A 1 88 ? 10.580 -1.861 5.550 1.00 85.75 88 GLU A CA 1
ATOM 709 C C . GLU A 1 88 ? 10.167 -2.696 4.327 1.00 85.75 88 GLU A C 1
ATOM 711 O O . GLU A 1 88 ? 11.022 -3.220 3.609 1.00 85.75 88 GLU A O 1
ATOM 716 N N . GLY A 1 89 ? 8.860 -2.764 4.039 1.00 84.56 89 GLY A N 1
ATOM 717 C CA . GLY A 1 89 ? 8.342 -3.449 2.851 1.00 84.56 89 GLY A CA 1
ATOM 718 C C . GLY A 1 89 ? 8.839 -2.825 1.546 1.00 84.56 89 GLY A C 1
ATOM 719 O O . GLY A 1 89 ? 9.219 -3.541 0.619 1.00 84.56 89 GLY A O 1
ATOM 720 N N . PHE A 1 90 ? 8.906 -1.494 1.493 1.00 84.69 90 PHE A N 1
ATOM 721 C CA . PHE A 1 90 ? 9.460 -0.758 0.364 1.00 84.69 90 PHE A CA 1
ATOM 722 C C . PHE A 1 90 ? 10.952 -1.042 0.161 1.00 84.69 90 PHE A C 1
ATOM 724 O O . PHE A 1 90 ? 11.368 -1.309 -0.963 1.00 84.69 90 PHE A O 1
ATOM 731 N N . LEU A 1 91 ? 11.758 -1.034 1.226 1.00 86.25 91 LEU A N 1
ATOM 732 C CA . LEU A 1 91 ? 13.184 -1.355 1.145 1.00 86.25 91 LEU A CA 1
ATOM 733 C C . LEU A 1 91 ? 13.410 -2.770 0.612 1.00 86.25 91 LEU A C 1
ATOM 735 O O . LEU A 1 91 ? 14.228 -2.957 -0.289 1.00 86.25 91 LEU A O 1
ATOM 739 N N . LEU A 1 92 ? 12.655 -3.752 1.116 1.00 86.75 92 LEU A N 1
ATOM 740 C CA . LEU A 1 92 ? 12.744 -5.127 0.626 1.00 86.75 92 LEU A CA 1
ATOM 741 C C . LEU A 1 92 ? 12.389 -5.208 -0.864 1.00 86.75 92 LEU A C 1
ATOM 743 O O . LEU A 1 92 ? 13.090 -5.856 -1.636 1.00 86.75 92 LEU A O 1
ATOM 747 N N . LEU A 1 93 ? 11.344 -4.496 -1.286 1.00 84.44 93 LEU A N 1
ATOM 748 C CA . LEU A 1 93 ? 10.950 -4.410 -2.687 1.00 84.44 93 LEU A CA 1
ATOM 749 C C . LEU A 1 93 ? 12.034 -3.771 -3.563 1.00 84.44 93 LEU A C 1
ATOM 751 O O . LEU A 1 93 ? 12.312 -4.280 -4.647 1.00 84.44 93 LEU A O 1
ATOM 755 N N . VAL A 1 94 ? 12.672 -2.690 -3.106 1.00 83.62 94 VAL A N 1
ATOM 756 C CA . VAL A 1 94 ? 13.781 -2.042 -3.824 1.00 83.62 94 VAL A CA 1
ATOM 757 C C . VAL A 1 94 ? 14.936 -3.019 -4.011 1.00 83.62 94 VAL A C 1
ATOM 759 O O . VAL A 1 94 ? 15.438 -3.150 -5.125 1.00 83.62 94 VAL A O 1
ATOM 762 N N . ILE A 1 95 ? 15.326 -3.732 -2.951 1.00 85.69 95 ILE A N 1
ATOM 763 C CA . ILE A 1 95 ? 16.400 -4.730 -3.001 1.00 85.69 95 ILE A CA 1
ATOM 764 C C . ILE A 1 95 ? 16.043 -5.832 -4.005 1.00 85.69 95 ILE A C 1
ATOM 766 O O . ILE A 1 95 ? 16.821 -6.099 -4.922 1.00 85.69 95 ILE A O 1
ATOM 770 N N . THR A 1 96 ? 14.851 -6.424 -3.910 1.00 83.62 96 THR A N 1
ATOM 771 C CA . THR A 1 96 ? 14.446 -7.500 -4.824 1.00 83.62 96 THR A CA 1
ATOM 772 C C . THR A 1 96 ? 14.357 -7.030 -6.273 1.00 83.62 96 THR A C 1
ATOM 774 O O . THR A 1 96 ? 14.767 -7.755 -7.176 1.00 83.62 96 THR A O 1
ATOM 777 N N . LEU A 1 97 ? 13.878 -5.813 -6.530 1.00 79.44 97 LEU A N 1
ATOM 778 C CA . LEU A 1 97 ? 13.833 -5.276 -7.890 1.00 79.44 97 LEU A CA 1
ATOM 779 C C . LEU A 1 97 ? 15.223 -4.971 -8.448 1.00 79.44 97 LEU A C 1
ATOM 781 O O . LEU A 1 97 ? 15.449 -5.178 -9.636 1.00 79.44 97 LEU A O 1
ATOM 785 N N . TYR A 1 98 ? 16.145 -4.484 -7.617 1.00 79.38 98 TYR A N 1
ATOM 786 C CA . TYR A 1 98 ? 17.475 -4.086 -8.072 1.00 79.38 98 TYR A CA 1
ATOM 787 C C . TYR A 1 98 ? 18.394 -5.284 -8.329 1.00 79.38 98 TYR A C 1
ATOM 789 O O . TYR A 1 98 ? 19.179 -5.258 -9.273 1.00 79.38 98 TYR A O 1
ATOM 797 N N . PHE A 1 99 ? 18.291 -6.329 -7.502 1.00 80.69 99 PHE A N 1
ATOM 798 C CA . PHE A 1 99 ? 19.135 -7.522 -7.604 1.00 80.69 99 PHE A CA 1
ATOM 799 C C . PHE A 1 99 ? 18.459 -8.693 -8.329 1.00 80.69 99 PHE A C 1
ATOM 801 O O . PHE A 1 99 ? 19.149 -9.513 -8.926 1.00 80.69 99 PHE A O 1
ATOM 808 N N . GLY A 1 100 ? 17.127 -8.785 -8.290 1.00 70.06 100 GLY A N 1
ATOM 809 C CA . GLY A 1 100 ? 16.374 -9.910 -8.853 1.00 70.06 100 GLY A CA 1
ATOM 810 C C . GLY A 1 100 ? 15.940 -9.729 -10.308 1.00 70.06 100 GLY A C 1
ATOM 811 O O . GLY A 1 100 ? 15.761 -10.720 -11.011 1.00 70.06 100 GLY A O 1
ATOM 812 N N . PHE A 1 101 ? 15.788 -8.491 -10.793 1.00 69.81 101 PHE A N 1
ATOM 813 C CA . PHE A 1 101 ? 15.361 -8.228 -12.169 1.00 69.81 101 PHE A CA 1
ATOM 814 C C . PHE A 1 101 ? 16.482 -7.587 -12.994 1.00 69.81 101 PHE A C 1
ATOM 816 O O . PHE A 1 101 ? 16.935 -6.481 -12.718 1.00 69.81 101 PHE A O 1
ATOM 823 N N . SER A 1 102 ? 16.884 -8.264 -14.074 1.00 56.56 102 SER A N 1
ATOM 824 C CA . SER A 1 102 ? 17.842 -7.724 -15.055 1.00 56.56 102 SER A CA 1
ATOM 825 C C . SER A 1 102 ? 17.265 -6.520 -15.823 1.00 56.56 102 SER A C 1
ATOM 827 O O . SER A 1 102 ? 17.981 -5.586 -16.194 1.00 56.56 102 SER A O 1
ATOM 829 N N . ALA A 1 103 ? 15.940 -6.496 -16.008 1.00 63.62 103 ALA A N 1
ATOM 830 C CA . ALA A 1 103 ? 15.231 -5.360 -16.578 1.00 63.62 103 ALA A CA 1
ATOM 831 C C . ALA A 1 103 ? 15.170 -4.217 -15.556 1.00 63.62 103 ALA A C 1
ATOM 833 O O . ALA A 1 103 ? 14.464 -4.300 -14.552 1.00 63.62 103 ALA A O 1
ATOM 834 N N . LYS A 1 104 ? 15.895 -3.128 -15.833 1.00 64.12 104 LYS A N 1
ATOM 835 C CA . LYS A 1 104 ? 15.920 -1.937 -14.976 1.00 64.12 104 LYS A CA 1
ATOM 836 C C . LYS A 1 104 ? 14.532 -1.297 -14.929 1.00 64.12 104 LYS A C 1
ATOM 838 O O . LYS A 1 104 ? 14.167 -0.505 -15.798 1.00 64.12 104 LYS A O 1
ATOM 843 N N . VAL A 1 105 ? 13.767 -1.624 -13.891 1.00 65.06 105 VAL A N 1
ATOM 844 C CA . VAL A 1 105 ? 12.527 -0.919 -13.562 1.00 65.06 105 VAL A CA 1
ATOM 845 C C . VAL A 1 105 ? 12.865 0.546 -13.305 1.00 65.06 105 VAL A C 1
ATOM 847 O O . VAL A 1 105 ? 13.907 0.885 -12.737 1.00 65.06 105 VAL A O 1
ATOM 850 N N . SER A 1 106 ? 12.001 1.447 -13.765 1.00 70.12 106 SER A N 1
ATOM 851 C CA . SER A 1 106 ? 12.272 2.866 -13.610 1.00 70.12 106 SER A CA 1
ATOM 852 C C . SER A 1 106 ?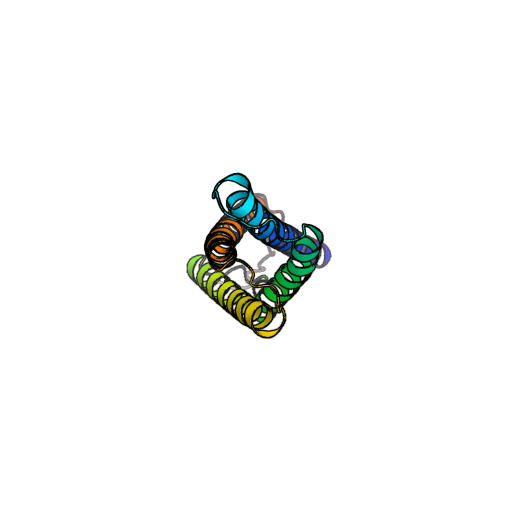 12.320 3.272 -12.137 1.00 70.12 106 SER A C 1
ATOM 854 O O . SER A 1 106 ? 11.334 3.144 -11.412 1.00 70.12 106 SER A O 1
ATOM 856 N N . ARG A 1 107 ? 13.445 3.873 -11.739 1.00 75.75 107 ARG A N 1
ATOM 857 C CA . ARG A 1 107 ? 13.664 4.470 -10.411 1.00 75.75 107 ARG A CA 1
ATOM 858 C C . ARG A 1 107 ? 12.559 5.461 -10.026 1.00 75.75 107 ARG A C 1
ATOM 860 O O . ARG A 1 107 ? 12.157 5.518 -8.870 1.00 75.75 107 ARG A O 1
ATOM 867 N N . LEU A 1 108 ? 12.030 6.192 -11.011 1.00 73.38 108 LEU A N 1
ATOM 868 C CA . LEU A 1 108 ? 10.927 7.136 -10.822 1.00 73.38 108 LEU A CA 1
ATOM 869 C C . LEU A 1 108 ? 9.610 6.437 -10.463 1.00 73.38 108 LEU A C 1
ATOM 871 O O . LEU A 1 108 ? 8.870 6.949 -9.633 1.00 73.38 108 LEU A O 1
ATOM 875 N N . ALA A 1 109 ? 9.327 5.268 -11.045 1.00 75.38 109 ALA A N 1
ATOM 876 C CA . ALA A 1 109 ? 8.115 4.510 -10.723 1.00 75.38 109 ALA A CA 1
ATOM 877 C C . ALA A 1 109 ? 8.154 3.985 -9.280 1.00 75.38 109 ALA A C 1
ATOM 879 O O . ALA A 1 109 ? 7.163 4.068 -8.561 1.00 75.38 109 ALA A O 1
ATOM 880 N N . ILE A 1 110 ? 9.326 3.515 -8.846 1.00 79.38 110 ILE A N 1
ATOM 881 C CA . ILE A 1 110 ? 9.562 3.037 -7.480 1.00 79.38 110 ILE A CA 1
ATOM 882 C C . ILE A 1 110 ? 9.386 4.184 -6.469 1.00 79.38 110 ILE A C 1
ATOM 884 O O . ILE A 1 110 ? 8.679 4.026 -5.477 1.00 79.38 110 ILE A O 1
ATOM 888 N N . GLY A 1 111 ? 9.965 5.360 -6.741 1.00 79.81 111 GLY A N 1
ATOM 889 C CA . GLY A 1 111 ? 9.802 6.539 -5.880 1.00 79.81 111 GLY A CA 1
ATOM 890 C C . GLY A 1 111 ? 8.355 7.044 -5.807 1.00 79.81 111 GLY A C 1
ATOM 891 O O . GLY A 1 111 ? 7.860 7.336 -4.721 1.00 79.81 111 GLY A O 1
ATOM 892 N N . LEU A 1 112 ? 7.647 7.090 -6.942 1.00 82.19 112 LEU A N 1
ATOM 893 C CA . LEU A 1 112 ? 6.226 7.455 -6.978 1.00 82.19 112 LEU A CA 1
ATOM 894 C C . LEU A 1 112 ? 5.366 6.472 -6.183 1.00 82.19 112 LEU A C 1
ATOM 896 O O . LEU A 1 112 ? 4.493 6.895 -5.428 1.00 82.19 112 LEU A O 1
ATOM 900 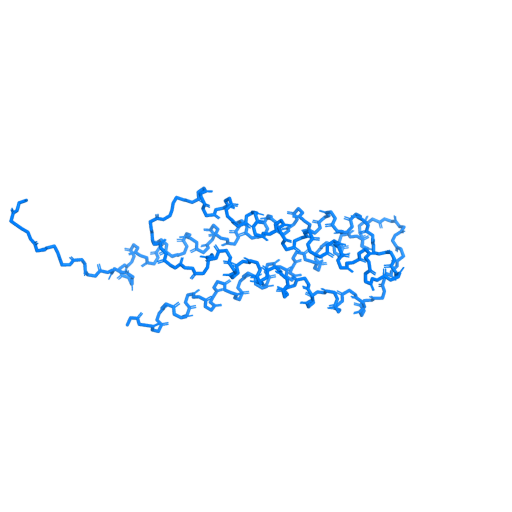N N . HIS A 1 113 ? 5.641 5.173 -6.307 1.00 82.94 113 HIS A N 1
ATOM 901 C CA . HIS A 1 113 ? 4.942 4.151 -5.540 1.00 82.94 113 HIS A CA 1
ATOM 902 C C . HIS A 1 113 ? 5.100 4.357 -4.029 1.00 82.94 113 HIS A C 1
ATOM 904 O O . HIS A 1 113 ? 4.115 4.267 -3.303 1.00 82.94 113 HIS A O 1
ATOM 910 N N . PHE A 1 114 ? 6.300 4.696 -3.551 1.00 82.62 114 PHE A N 1
ATOM 911 C CA . PHE A 1 114 ? 6.529 4.960 -2.128 1.00 82.62 114 PHE A CA 1
ATOM 912 C C . PHE A 1 114 ? 5.692 6.128 -1.589 1.00 82.62 114 PHE A C 1
ATOM 914 O O . PHE A 1 114 ? 5.120 6.051 -0.505 1.00 82.62 114 PHE A O 1
ATOM 921 N N . ILE A 1 115 ? 5.576 7.211 -2.354 1.00 85.31 115 ILE A N 1
ATOM 922 C CA . ILE A 1 115 ? 4.758 8.358 -1.942 1.00 85.31 115 ILE A CA 1
ATOM 923 C C . ILE A 1 115 ? 3.277 7.963 -1.928 1.00 85.31 115 ILE A C 1
ATOM 925 O O . ILE A 1 115 ? 2.566 8.221 -0.955 1.00 85.31 115 ILE A O 1
ATOM 929 N N . LEU A 1 116 ? 2.817 7.290 -2.985 1.00 85.81 116 LEU A N 1
ATOM 930 C CA . LEU A 1 116 ? 1.424 6.875 -3.115 1.00 85.81 116 LEU A CA 1
ATOM 931 C C . LEU A 1 116 ? 1.024 5.864 -2.040 1.00 85.81 116 LEU A C 1
ATOM 933 O O . LEU A 1 116 ? -0.054 5.996 -1.468 1.00 85.81 116 LEU A O 1
ATOM 937 N N . ILE A 1 117 ? 1.878 4.887 -1.720 1.00 85.50 117 ILE A N 1
ATOM 938 C CA . ILE A 1 117 ? 1.535 3.842 -0.749 1.00 85.50 117 ILE A CA 1
ATOM 939 C C . ILE A 1 117 ? 1.337 4.434 0.648 1.00 85.50 117 ILE A C 1
ATOM 941 O O . ILE A 1 117 ? 0.390 4.058 1.332 1.00 85.50 117 ILE A O 1
ATOM 945 N N . ILE A 1 118 ? 2.152 5.422 1.038 1.00 84.38 118 ILE A N 1
ATOM 946 C CA . ILE A 1 118 ? 1.986 6.133 2.310 1.00 84.38 118 ILE A CA 1
ATOM 947 C C . ILE A 1 118 ? 0.658 6.890 2.325 1.00 84.38 118 ILE A C 1
ATOM 949 O O . ILE A 1 118 ? -0.100 6.766 3.284 1.00 84.38 118 ILE A O 1
ATOM 953 N N . ILE A 1 119 ? 0.348 7.650 1.270 1.00 86.69 119 ILE A N 1
ATOM 954 C CA . ILE A 1 119 ? -0.898 8.427 1.198 1.00 86.69 119 ILE A CA 1
ATOM 95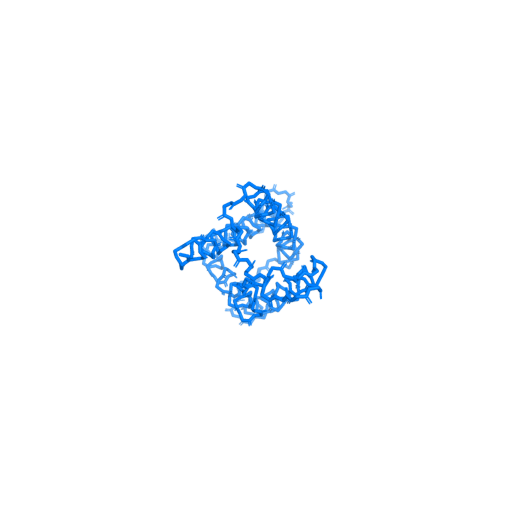5 C C . ILE A 1 119 ? -2.116 7.497 1.271 1.00 86.69 119 ILE A C 1
ATOM 957 O O . ILE A 1 119 ? -3.029 7.740 2.064 1.00 86.69 119 ILE A O 1
ATOM 961 N N . PHE A 1 120 ? -2.125 6.417 0.488 1.00 84.38 120 PHE A N 1
ATOM 962 C CA . PHE A 1 120 ? -3.230 5.460 0.466 1.00 84.38 120 PHE A CA 1
ATOM 963 C C . PHE A 1 120 ? -3.406 4.752 1.813 1.00 84.38 120 PHE A C 1
ATOM 965 O O . PHE A 1 120 ? -4.504 4.781 2.361 1.00 84.38 120 PHE A O 1
ATOM 972 N N . LEU A 1 121 ? -2.339 4.210 2.406 1.00 81.25 121 LEU A N 1
ATOM 973 C CA . LEU A 1 121 ? -2.436 3.533 3.704 1.00 81.25 121 LEU A CA 1
ATOM 974 C C . LEU A 1 121 ? -2.874 4.487 4.827 1.00 81.25 121 LEU A C 1
ATOM 976 O O . LEU A 1 121 ? -3.696 4.126 5.666 1.00 81.25 121 LEU A O 1
ATOM 980 N N . VAL A 1 122 ? -2.359 5.722 4.862 1.00 82.12 122 VAL A N 1
ATOM 981 C CA . VAL A 1 122 ? -2.733 6.698 5.902 1.00 82.12 122 VAL A CA 1
ATOM 982 C C . VAL A 1 122 ? -4.192 7.132 5.753 1.00 82.12 122 VAL A C 1
ATOM 984 O O . VAL A 1 122 ? -4.924 7.195 6.747 1.00 82.12 122 VAL A O 1
ATOM 987 N N . THR A 1 123 ? -4.641 7.421 4.528 1.00 82.25 123 THR A N 1
ATOM 988 C CA . THR A 1 123 ? -6.038 7.810 4.272 1.00 82.25 123 THR A CA 1
ATOM 989 C C . THR A 1 123 ? -6.991 6.678 4.633 1.00 82.25 123 THR A C 1
ATOM 991 O O . THR A 1 123 ? -7.900 6.886 5.439 1.00 82.25 123 THR A O 1
ATOM 994 N N . GLU A 1 124 ? -6.734 5.467 4.144 1.00 81.06 124 GLU A N 1
ATOM 995 C CA . GLU A 1 124 ? -7.503 4.267 4.465 1.00 81.06 124 GLU A CA 1
ATOM 996 C C . GLU A 1 124 ? -7.585 4.032 5.979 1.00 81.06 124 GLU A C 1
ATOM 998 O O . GLU A 1 124 ? -8.675 3.859 6.533 1.00 81.06 124 GLU A O 1
ATOM 1003 N N . ARG A 1 125 ? -6.454 4.125 6.690 1.00 79.75 125 ARG A N 1
ATOM 1004 C CA . ARG A 1 125 ? -6.426 3.922 8.141 1.00 79.75 125 ARG A CA 1
ATOM 1005 C C . ARG A 1 125 ? -7.264 4.946 8.892 1.00 79.75 125 ARG A C 1
ATOM 1007 O O . ARG A 1 125 ? -7.902 4.617 9.898 1.00 79.75 125 ARG A O 1
ATOM 1014 N N . THR A 1 126 ? -7.296 6.176 8.390 1.00 77.25 126 THR A N 1
ATOM 1015 C CA . THR A 1 126 ? -8.117 7.258 8.939 1.00 77.25 126 THR A CA 1
ATOM 1016 C C . THR A 1 126 ? -9.604 6.973 8.724 1.00 77.25 126 THR A C 1
ATOM 1018 O O . THR A 1 126 ? -10.384 7.088 9.671 1.00 77.25 126 THR A O 1
ATOM 1021 N N . PHE A 1 127 ? -9.989 6.501 7.533 1.00 79.44 127 PHE A N 1
ATOM 1022 C CA . PHE A 1 127 ? -11.360 6.073 7.235 1.00 79.44 127 PHE A CA 1
ATOM 1023 C C . PHE A 1 127 ? -11.807 4.897 8.108 1.00 79.44 127 PHE A C 1
ATOM 1025 O O . PHE A 1 127 ? -12.881 4.957 8.708 1.00 79.44 127 PHE A O 1
ATOM 1032 N N . ILE A 1 128 ? -10.980 3.857 8.251 1.00 77.31 128 ILE A N 1
ATOM 1033 C CA . ILE A 1 128 ? -11.294 2.690 9.088 1.00 77.31 128 ILE A CA 1
ATOM 1034 C C . ILE A 1 128 ? -11.437 3.103 10.556 1.00 77.31 128 ILE A C 1
ATOM 1036 O O . ILE A 1 128 ? -12.400 2.719 11.221 1.00 77.31 128 ILE A O 1
ATOM 1040 N N . SER A 1 129 ? -10.524 3.933 11.062 1.00 73.88 129 SER A N 1
ATOM 1041 C CA . SER A 1 129 ? -10.581 4.445 12.436 1.00 73.88 129 SER A CA 1
ATOM 1042 C C . SER A 1 129 ? -11.836 5.284 12.685 1.00 73.88 129 SER A C 1
ATOM 1044 O O . SER A 1 129 ? -12.491 5.135 13.720 1.00 73.88 129 SER A O 1
ATOM 1046 N N . ALA A 1 130 ? -12.217 6.136 11.729 1.00 75.25 130 ALA A N 1
ATOM 1047 C CA . ALA A 1 130 ? -13.443 6.925 11.797 1.00 75.25 130 ALA A CA 1
ATOM 1048 C C . ALA A 1 130 ? -14.698 6.036 11.763 1.00 75.25 130 ALA A C 1
ATOM 1050 O O . ALA A 1 130 ? -15.620 6.233 12.561 1.00 75.25 130 ALA A O 1
ATOM 1051 N N . TYR A 1 131 ? -14.714 5.016 10.901 1.00 76.50 131 TYR A N 1
ATOM 1052 C CA . TYR A 1 131 ? -15.809 4.054 10.800 1.00 76.50 131 TYR A CA 1
ATOM 1053 C C . TYR A 1 131 ? -15.985 3.242 12.090 1.00 76.50 131 TYR A C 1
ATOM 1055 O O . TYR A 1 131 ? -17.102 3.129 12.603 1.00 76.50 131 TYR A O 1
ATOM 1063 N N . ILE A 1 132 ? -14.888 2.744 12.672 1.00 72.75 132 ILE A N 1
ATOM 1064 C CA . ILE A 1 132 ? -14.909 2.016 13.948 1.00 72.75 132 ILE A CA 1
ATOM 1065 C C . ILE A 1 132 ? -15.417 2.928 15.071 1.00 72.75 132 ILE A C 1
ATOM 1067 O O . ILE A 1 132 ? -16.323 2.533 15.803 1.00 72.75 132 ILE A O 1
ATOM 1071 N N . ARG A 1 133 ? -14.921 4.172 15.173 1.00 70.56 133 ARG A N 1
ATOM 1072 C CA . ARG A 1 133 ? -15.409 5.149 16.167 1.00 70.56 133 ARG A CA 1
ATOM 1073 C C . ARG A 1 133 ? -16.903 5.431 16.012 1.00 70.56 133 ARG A C 1
ATOM 1075 O O . ARG A 1 133 ? -17.622 5.459 17.009 1.00 70.56 133 ARG A O 1
ATOM 1082 N N . SER A 1 134 ? -17.388 5.591 14.781 1.00 71.81 134 SER A N 1
ATOM 1083 C CA . SER A 1 134 ? -18.817 5.774 14.492 1.00 71.81 134 SER A CA 1
ATOM 1084 C C . SER A 1 134 ? -19.647 4.563 14.936 1.00 71.81 134 SER A C 1
ATOM 1086 O O . SER A 1 134 ? -20.695 4.716 15.567 1.00 71.81 134 SER A O 1
ATOM 1088 N N . CYS A 1 135 ? -19.153 3.345 14.703 1.00 66.94 135 CYS A N 1
ATOM 1089 C CA . CYS A 1 135 ? -19.826 2.123 15.137 1.00 66.94 135 CYS A CA 1
ATOM 1090 C C . CYS A 1 135 ? -19.788 1.912 16.661 1.00 66.94 135 CYS A C 1
ATOM 1092 O O . CYS A 1 135 ? -20.765 1.410 17.221 1.00 66.94 135 CYS A O 1
ATOM 1094 N N . CYS A 1 136 ? -18.707 2.312 17.340 1.00 64.62 136 CYS A N 1
ATOM 1095 C CA . CYS A 1 136 ? -18.628 2.314 18.804 1.00 64.62 136 CYS A CA 1
ATOM 1096 C C . CYS A 1 136 ? -19.645 3.285 19.417 1.00 64.62 136 CYS A C 1
ATOM 1098 O O . CYS A 1 136 ? -20.355 2.901 20.342 1.00 64.62 136 CYS A O 1
ATOM 1100 N N . ARG A 1 137 ? -19.803 4.498 18.858 1.00 64.69 137 ARG A N 1
ATOM 1101 C CA . ARG A 1 137 ? -20.816 5.477 19.315 1.00 64.69 137 ARG A CA 1
ATOM 1102 C C . ARG A 1 137 ? -22.250 4.959 19.180 1.00 64.69 137 ARG A C 1
ATOM 1104 O O . ARG A 1 137 ? -23.103 5.324 19.975 1.00 64.69 137 ARG A O 1
ATOM 1111 N N . LYS A 1 138 ? -22.507 4.079 18.207 1.00 68.44 138 LYS A N 1
ATOM 1112 C CA . LYS A 1 138 ? -23.801 3.399 18.008 1.00 68.44 138 LYS A CA 1
ATOM 1113 C C . LYS A 1 138 ? -23.989 2.156 18.896 1.00 68.44 138 LYS A C 1
ATOM 1115 O O . LYS A 1 138 ? -24.944 1.414 18.702 1.00 68.44 138 LYS A O 1
ATOM 1120 N N . GLY A 1 139 ? -23.070 1.878 19.827 1.00 62.38 139 GLY A N 1
ATOM 1121 C CA . GLY A 1 139 ? -23.184 0.797 20.814 1.00 62.38 139 GLY A CA 1
ATOM 1122 C C . GLY A 1 139 ? -22.882 -0.619 20.304 1.00 62.38 139 GLY A C 1
ATOM 1123 O O . GLY A 1 139 ? -22.855 -1.550 21.104 1.00 62.38 139 GLY A O 1
ATOM 1124 N N . LYS A 1 140 ? -22.586 -0.813 19.008 1.00 57.47 140 LYS A N 1
ATOM 1125 C CA . LYS A 1 140 ? -22.331 -2.148 18.415 1.00 57.47 140 LYS A CA 1
ATOM 1126 C C . LYS A 1 140 ? -21.056 -2.836 18.925 1.00 57.47 140 LYS A C 1
ATOM 1128 O O . LYS A 1 140 ? -20.945 -4.055 18.817 1.00 57.47 140 LYS A O 1
ATOM 1133 N N . TYR A 1 141 ? -20.110 -2.070 19.470 1.00 57.09 141 TYR A N 1
ATOM 1134 C CA . TYR A 1 141 ? -18.806 -2.555 19.944 1.00 57.09 141 TYR A CA 1
ATOM 1135 C C . TYR A 1 141 ? -18.535 -2.239 21.423 1.00 57.09 141 TYR A C 1
ATOM 1137 O O . TYR A 1 141 ? -17.396 -2.362 21.872 1.00 57.09 141 TYR A O 1
ATOM 1145 N N . ASN A 1 142 ? -19.561 -1.862 22.198 1.00 55.97 142 ASN A N 1
ATOM 1146 C CA . ASN A 1 142 ? -19.397 -1.643 23.633 1.00 55.97 142 ASN A CA 1
ATOM 1147 C C . ASN A 1 142 ? -18.995 -2.955 24.317 1.00 55.97 142 ASN A C 1
ATOM 1149 O O . ASN A 1 142 ? -19.785 -3.897 24.424 1.00 55.97 142 ASN A O 1
ATOM 1153 N N . ARG A 1 143 ? -17.756 -3.011 24.817 1.00 55.22 143 ARG A N 1
ATOM 1154 C CA . ARG A 1 143 ? -17.401 -3.956 25.875 1.00 55.22 143 ARG A CA 1
ATOM 1155 C C . ARG A 1 143 ? -18.261 -3.573 27.077 1.00 55.22 143 ARG A C 1
ATOM 1157 O O . ARG A 1 143 ? -18.193 -2.437 27.531 1.00 55.22 143 ARG A O 1
ATOM 1164 N N . LYS A 1 144 ? -19.097 -4.493 27.566 1.00 49.53 144 LYS A N 1
ATOM 1165 C CA . LYS A 1 144 ? -19.740 -4.335 28.874 1.00 49.53 144 LYS A CA 1
ATOM 1166 C C . LYS A 1 144 ? -18.616 -4.331 29.908 1.00 49.53 144 LYS A C 1
ATOM 1168 O O . LYS A 1 144 ? -18.096 -5.391 30.243 1.00 49.53 144 LYS A O 1
ATOM 1173 N N . ILE A 1 145 ? -18.169 -3.150 30.315 1.00 57.66 145 ILE A N 1
ATOM 1174 C CA . ILE A 1 145 ? -17.229 -3.004 31.419 1.00 57.66 145 ILE A CA 1
ATOM 1175 C C . ILE A 1 145 ? -18.091 -3.135 32.672 1.00 57.66 145 ILE A C 1
ATOM 1177 O O . ILE A 1 145 ? -18.897 -2.257 32.967 1.00 57.66 145 ILE A O 1
ATOM 1181 N N . LEU A 1 146 ? -18.010 -4.288 33.334 1.00 51.56 146 LEU A N 1
ATOM 1182 C CA . LEU A 1 146 ? -18.609 -4.478 34.647 1.00 51.56 146 LEU A CA 1
ATOM 1183 C C . LEU A 1 146 ? -17.688 -3.768 35.639 1.00 51.56 146 LEU A C 1
ATOM 1185 O O . LEU A 1 146 ? -16.643 -4.299 36.008 1.00 51.56 146 LEU A O 1
ATOM 1189 N N . LEU A 1 147 ? -18.035 -2.536 35.996 1.00 61.47 147 LEU A N 1
ATOM 1190 C CA . LEU A 1 147 ? -17.356 -1.829 37.070 1.00 61.47 147 LEU A CA 1
ATOM 1191 C C . LEU A 1 147 ? -17.860 -2.440 38.384 1.00 61.47 147 LEU A C 1
ATOM 1193 O O . LEU A 1 147 ? -18.988 -2.181 38.795 1.00 61.47 147 LEU A O 1
ATOM 1197 N N . VAL A 1 148 ? -17.067 -3.324 38.988 1.00 60.06 148 VAL A N 1
ATOM 1198 C CA . VAL A 1 148 ? -17.324 -3.829 40.343 1.00 60.06 148 VAL A CA 1
ATOM 1199 C C . VAL A 1 148 ? -16.376 -3.090 41.271 1.00 60.06 148 VAL A C 1
ATOM 1201 O O . VAL A 1 148 ? -15.185 -3.380 41.308 1.00 60.06 148 VAL A O 1
ATOM 1204 N N . GLY A 1 149 ? -16.911 -2.099 41.972 1.00 55.31 149 GLY A N 1
ATOM 1205 C CA . GLY A 1 149 ? -16.190 -1.286 42.941 1.00 55.31 149 GLY A CA 1
ATOM 1206 C C . GLY A 1 149 ? -17.170 -0.413 43.716 1.00 55.31 149 GLY A C 1
ATOM 1207 O O . GLY A 1 149 ? -18.205 -0.018 43.180 1.00 55.31 149 GLY A O 1
ATOM 1208 N N . TYR A 1 150 ? -16.861 -0.160 44.983 1.00 51.03 150 TYR A N 1
ATOM 1209 C CA . TYR A 1 150 ? -17.610 0.741 45.852 1.00 51.03 150 TYR A CA 1
ATOM 1210 C C . TYR A 1 150 ? -16.845 2.071 45.890 1.00 51.03 150 TYR A C 1
ATOM 1212 O O . TYR A 1 150 ? -15.885 2.177 46.644 1.00 51.03 150 TYR A O 1
ATOM 1220 N N . GLY A 1 151 ? -17.255 3.044 45.065 1.00 50.56 151 GLY A N 1
ATOM 1221 C CA . GLY A 1 151 ? -16.697 4.408 45.057 1.00 50.56 151 GLY A CA 1
ATOM 1222 C C . GLY A 1 151 ? -15.419 4.572 44.249 1.00 50.56 151 GLY A C 1
ATOM 1223 O O . GLY A 1 151 ? -14.365 4.085 44.705 1.00 50.56 151 GLY A O 1
#

Secondary structure (DSSP, 8-state):
-HHHHHHHHHHHHHHHHHHHHHHHHHHHHIIIIISTT-----HHHHHHHHHHHHHHHHHHHHHTTTT---S---HHHHHHHHHHHHHHHHHHHHHHHHHH-SS---HHHHHHHHHHHHHHHHHHHHHHHHHHHHHHHTTTT----------

Foldseek 3Di:
DVVVLVVLLVVLLVLLLVLLLCLLVVLLCCCPPVDPPDDPDPVVVSVVLSVLLSVLLVVLCVVLCLSPPDVPDDLVVSLVSSLVSLVRSLVVSVVCQVPVDPPDDDPSSSVSSSVSSSVSSSVSVVVSNVVVVVVVVVVVPDDPPPPDDDD